Protein AF-A0A2M6WL97-F1 (afdb_monomer)

Structure (mmCIF, N/CA/C/O backbone):
data_AF-A0A2M6WL97-F1
#
_entry.id   AF-A0A2M6WL97-F1
#
loop_
_atom_site.group_PDB
_atom_site.id
_atom_site.type_symbol
_atom_site.label_atom_id
_atom_site.label_alt_id
_atom_site.label_comp_id
_atom_site.label_asym_id
_atom_site.label_entity_id
_atom_site.label_seq_id
_atom_site.pdbx_PDB_ins_code
_atom_site.Cartn_x
_atom_site.Cartn_y
_atom_site.Cartn_z
_atom_site.occupancy
_atom_site.B_iso_or_equiv
_atom_site.auth_seq_id
_atom_site.auth_comp_id
_atom_site.auth_asym_id
_atom_site.auth_atom_id
_atom_site.pdbx_PDB_model_num
ATOM 1 N N . MET A 1 1 ? 22.464 -5.088 -47.517 1.00 58.62 1 MET A N 1
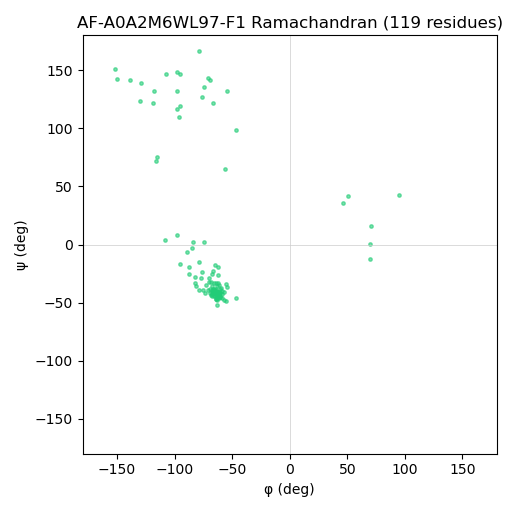ATOM 2 C CA . MET A 1 1 ? 21.036 -4.696 -47.393 1.00 58.62 1 MET A CA 1
ATOM 3 C C . MET A 1 1 ? 20.264 -5.390 -46.256 1.00 58.62 1 MET A C 1
ATOM 5 O O . MET A 1 1 ? 19.192 -4.912 -45.922 1.00 58.62 1 MET A O 1
ATOM 9 N N . ILE A 1 2 ? 20.787 -6.437 -45.599 1.00 55.34 2 ILE A N 1
ATOM 10 C CA . ILE A 1 2 ? 20.042 -7.225 -44.587 1.00 55.34 2 ILE A CA 1
ATOM 11 C C . ILE A 1 2 ? 20.043 -6.588 -43.175 1.00 55.34 2 ILE A C 1
ATOM 13 O O . ILE A 1 2 ? 19.069 -6.706 -42.437 1.00 55.34 2 ILE A O 1
ATOM 17 N N . ILE A 1 3 ? 21.076 -5.814 -42.817 1.00 57.97 3 ILE A N 1
ATOM 18 C CA . ILE A 1 3 ? 21.236 -5.237 -41.463 1.00 57.97 3 ILE A CA 1
ATOM 19 C C . ILE A 1 3 ? 20.168 -4.164 -41.135 1.00 57.97 3 ILE A C 1
ATOM 21 O O . ILE A 1 3 ? 19.801 -3.997 -39.973 1.00 57.97 3 ILE A O 1
ATOM 25 N N . LYS A 1 4 ? 19.582 -3.491 -42.141 1.00 58.50 4 LYS A N 1
ATOM 26 C CA . LYS A 1 4 ? 18.548 -2.450 -41.933 1.00 58.50 4 LYS A CA 1
ATOM 27 C C . LYS A 1 4 ? 17.223 -2.987 -41.365 1.00 58.50 4 LYS A C 1
ATOM 29 O O . LYS A 1 4 ? 16.490 -2.217 -40.755 1.00 58.50 4 LYS A O 1
ATOM 34 N N . TYR A 1 5 ? 16.926 -4.278 -41.534 1.00 62.16 5 TYR A N 1
ATOM 35 C CA . TYR A 1 5 ? 15.639 -4.873 -41.141 1.00 62.16 5 TYR A CA 1
ATOM 36 C C . TYR A 1 5 ? 15.646 -5.532 -39.753 1.00 62.16 5 TYR A C 1
ATOM 38 O O . TYR A 1 5 ? 14.586 -5.736 -39.171 1.00 62.16 5 TYR A O 1
ATOM 46 N N . ILE A 1 6 ? 16.820 -5.816 -39.179 1.00 61.25 6 ILE A N 1
ATOM 47 C CA . ILE A 1 6 ? 16.948 -6.482 -37.867 1.00 61.25 6 ILE A CA 1
ATOM 48 C C . ILE A 1 6 ? 16.784 -5.482 -36.706 1.00 61.25 6 ILE A C 1
ATOM 50 O O . ILE A 1 6 ? 16.172 -5.790 -35.684 1.00 61.25 6 ILE A O 1
ATOM 54 N N . ILE A 1 7 ? 17.271 -4.252 -36.889 1.00 60.75 7 ILE A N 1
ATOM 55 C CA . ILE A 1 7 ? 17.196 -3.157 -35.909 1.00 60.75 7 ILE A CA 1
ATOM 56 C C . ILE A 1 7 ? 15.745 -2.802 -35.508 1.00 60.75 7 ILE A C 1
ATOM 58 O O . ILE A 1 7 ? 15.487 -2.701 -34.304 1.00 60.75 7 ILE A O 1
ATOM 62 N N . PRO A 1 8 ? 14.767 -2.658 -36.434 1.00 63.06 8 PRO A N 1
ATOM 63 C CA . PRO A 1 8 ? 13.390 -2.363 -36.034 1.00 63.06 8 PRO A CA 1
ATOM 64 C C . PRO A 1 8 ? 12.743 -3.507 -35.239 1.00 63.06 8 PRO A C 1
ATOM 66 O O . PRO A 1 8 ? 11.986 -3.240 -34.309 1.00 63.06 8 PRO A O 1
ATOM 69 N N . ILE A 1 9 ? 13.083 -4.770 -35.521 1.00 63.25 9 ILE A N 1
ATOM 70 C CA . ILE A 1 9 ? 12.515 -5.936 -34.821 1.00 63.25 9 ILE A CA 1
ATOM 71 C C . ILE A 1 9 ? 12.994 -5.988 -33.361 1.00 63.25 9 ILE A C 1
ATOM 73 O O . ILE A 1 9 ? 12.187 -6.185 -32.450 1.00 63.25 9 ILE A O 1
ATOM 77 N N . ILE A 1 10 ? 14.285 -5.735 -33.117 1.00 64.56 10 ILE A N 1
ATOM 78 C CA . ILE A 1 10 ? 14.854 -5.660 -31.759 1.00 64.56 10 ILE A CA 1
ATOM 79 C C . ILE A 1 10 ? 14.239 -4.490 -30.976 1.00 64.56 10 ILE A C 1
ATOM 81 O O . ILE A 1 10 ? 13.923 -4.631 -29.793 1.00 64.56 10 ILE A O 1
ATOM 85 N N . SER A 1 11 ? 14.003 -3.356 -31.640 1.00 69.25 11 SER A N 1
ATOM 86 C CA . SER A 1 11 ? 13.372 -2.185 -31.022 1.00 69.25 11 SER A CA 1
ATOM 87 C C . SER A 1 11 ? 11.921 -2.462 -30.592 1.00 69.25 11 SER A C 1
ATOM 89 O O . SER A 1 11 ? 11.524 -2.102 -29.483 1.00 69.25 11 SER A O 1
ATOM 91 N N . ILE A 1 12 ? 11.145 -3.190 -31.406 1.00 76.25 12 ILE A N 1
ATOM 92 C CA . ILE A 1 12 ? 9.756 -3.571 -31.090 1.00 76.25 12 ILE A CA 1
ATOM 93 C C . ILE A 1 12 ? 9.700 -4.589 -29.940 1.00 76.25 12 ILE A C 1
ATOM 95 O O . ILE A 1 12 ? 8.871 -4.451 -29.036 1.00 76.25 12 ILE A O 1
ATOM 99 N N . ALA A 1 13 ? 10.595 -5.582 -29.926 1.00 79.44 13 ALA A N 1
ATOM 100 C CA . ALA A 1 13 ? 10.675 -6.557 -28.838 1.00 79.44 13 ALA A CA 1
ATOM 101 C C . ALA A 1 13 ? 11.068 -5.894 -27.503 1.00 79.44 13 ALA A C 1
ATOM 103 O O . ALA A 1 13 ? 10.441 -6.149 -26.471 1.00 79.44 13 ALA A O 1
ATOM 104 N N . GLY A 1 14 ? 12.044 -4.979 -27.528 1.00 81.69 14 GLY A N 1
ATOM 105 C CA . GLY A 1 14 ? 12.429 -4.174 -26.366 1.00 81.69 14 GLY A CA 1
ATOM 106 C C . GLY A 1 14 ? 11.288 -3.290 -25.856 1.00 81.69 14 GLY A C 1
ATOM 107 O O . GLY A 1 14 ? 11.033 -3.241 -24.650 1.00 81.69 14 GLY A O 1
ATOM 108 N N . LEU A 1 15 ? 10.533 -2.665 -26.766 1.00 84.62 15 LEU A N 1
ATOM 109 C CA . LEU A 1 15 ? 9.353 -1.867 -26.430 1.00 84.62 15 LEU A CA 1
ATOM 110 C C . LEU A 1 15 ? 8.261 -2.720 -25.762 1.00 84.62 15 LEU A C 1
ATOM 112 O O . LEU A 1 15 ? 7.672 -2.299 -24.765 1.00 84.62 15 LEU A O 1
ATOM 116 N N . PHE A 1 16 ? 8.027 -3.943 -26.243 1.00 82.94 16 PHE A N 1
ATOM 117 C CA . PHE A 1 16 ? 7.065 -4.874 -25.643 1.00 82.94 16 PHE A CA 1
ATOM 118 C C . PHE A 1 16 ? 7.449 -5.282 -24.216 1.00 82.94 16 PHE A C 1
ATOM 120 O O . PHE A 1 16 ? 6.601 -5.269 -23.318 1.00 82.94 16 PHE A O 1
ATOM 127 N N . ILE A 1 17 ? 8.726 -5.604 -23.985 1.00 82.69 17 ILE A N 1
ATOM 128 C CA . ILE A 1 17 ? 9.244 -5.940 -22.651 1.00 82.69 17 ILE A CA 1
ATOM 129 C C . ILE A 1 17 ? 9.107 -4.734 -21.716 1.00 82.69 17 ILE A C 1
ATOM 131 O O . ILE A 1 17 ? 8.602 -4.872 -20.597 1.00 82.69 17 ILE A O 1
ATOM 135 N N . PHE A 1 18 ? 9.476 -3.542 -22.190 1.00 81.88 18 PHE A N 1
ATOM 136 C CA . PHE A 1 18 ? 9.366 -2.304 -21.426 1.00 81.88 18 PHE A CA 1
ATOM 137 C C . PHE A 1 18 ? 7.913 -1.997 -21.031 1.00 81.88 18 PHE A C 1
ATOM 139 O O . PHE A 1 18 ? 7.635 -1.719 -19.862 1.00 81.88 18 PHE A O 1
ATOM 146 N N . ILE A 1 19 ? 6.957 -2.137 -21.957 1.00 82.88 19 ILE A N 1
ATOM 147 C CA . ILE A 1 19 ? 5.523 -1.949 -21.681 1.00 82.88 19 ILE A CA 1
ATOM 148 C C . ILE A 1 19 ? 5.013 -2.979 -20.662 1.00 82.88 19 ILE A C 1
ATOM 150 O O . ILE A 1 19 ? 4.270 -2.619 -19.741 1.00 82.88 19 ILE A O 1
ATOM 154 N N . ASN A 1 20 ? 5.417 -4.249 -20.774 1.00 80.62 20 ASN A N 1
ATOM 155 C CA . ASN A 1 20 ? 5.014 -5.293 -19.826 1.00 80.62 20 ASN A CA 1
ATOM 156 C C . ASN A 1 20 ? 5.569 -5.041 -18.416 1.00 80.62 20 ASN A C 1
ATOM 158 O O . ASN A 1 20 ? 4.849 -5.206 -17.424 1.00 80.62 20 ASN A O 1
ATOM 162 N N . TRP A 1 21 ? 6.812 -4.569 -18.318 1.00 81.94 21 TRP A N 1
ATOM 163 C CA . TRP A 1 21 ? 7.412 -4.147 -17.055 1.00 81.94 21 TRP A CA 1
ATOM 164 C C . TRP A 1 21 ? 6.667 -2.949 -16.446 1.00 81.94 21 TRP A C 1
ATOM 166 O O . TRP A 1 21 ? 6.262 -2.992 -15.277 1.00 81.94 21 TRP A O 1
ATOM 176 N N . LEU A 1 22 ? 6.358 -1.932 -17.260 1.00 80.62 22 LEU A N 1
ATOM 177 C CA . LEU A 1 22 ? 5.587 -0.760 -16.840 1.00 80.62 22 LEU A CA 1
ATOM 178 C C . LEU A 1 22 ? 4.197 -1.157 -16.311 1.00 80.62 22 LEU A C 1
ATOM 180 O O . LEU A 1 22 ? 3.735 -0.661 -15.279 1.00 80.62 22 LEU A O 1
ATOM 184 N N . ARG A 1 23 ? 3.525 -2.096 -16.990 1.00 76.81 23 ARG A N 1
ATOM 185 C CA . ARG A 1 23 ? 2.194 -2.598 -16.617 1.00 76.81 23 ARG A CA 1
ATOM 186 C C . ARG A 1 23 ? 2.230 -3.376 -15.296 1.00 76.81 23 ARG A C 1
ATOM 188 O O . ARG A 1 23 ? 1.332 -3.194 -14.467 1.00 76.81 23 ARG A O 1
ATOM 195 N N . LYS A 1 24 ? 3.268 -4.189 -15.060 1.00 73.00 24 LYS A N 1
ATOM 196 C CA . LYS A 1 24 ? 3.473 -4.921 -13.794 1.00 73.00 24 LYS A CA 1
ATOM 197 C C . LYS A 1 24 ? 3.741 -3.960 -12.628 1.00 73.00 24 LYS A C 1
ATOM 199 O O . LYS A 1 24 ? 3.125 -4.105 -11.571 1.00 73.00 24 LYS A O 1
ATOM 204 N N . SER A 1 25 ? 4.556 -2.926 -12.846 1.00 72.81 25 SER A N 1
ATOM 205 C CA . SER A 1 25 ? 4.863 -1.895 -11.843 1.00 72.81 25 SER A CA 1
ATOM 206 C C . SER A 1 25 ? 3.616 -1.102 -11.412 1.00 72.81 25 SER A C 1
ATOM 208 O O . SER A 1 25 ? 3.326 -0.957 -10.219 1.00 72.81 25 SER A O 1
ATOM 210 N N . ARG A 1 26 ? 2.771 -0.693 -12.372 1.00 72.25 26 ARG A N 1
ATOM 211 C CA . ARG A 1 26 ? 1.530 0.053 -12.081 1.00 72.25 26 ARG A CA 1
ATOM 212 C C . ARG A 1 26 ? 0.518 -0.733 -11.235 1.00 72.25 26 ARG A C 1
ATOM 214 O O . ARG A 1 26 ? -0.186 -0.124 -10.427 1.00 72.25 26 ARG A O 1
ATOM 221 N N . LYS A 1 27 ? 0.432 -2.065 -11.377 1.00 71.56 27 LYS A N 1
ATOM 222 C CA . LYS A 1 27 ? -0.471 -2.905 -10.557 1.00 71.56 27 LYS A CA 1
ATOM 223 C C . LYS A 1 27 ? -0.100 -2.852 -9.069 1.00 71.56 27 LYS A C 1
ATOM 225 O O . LYS A 1 27 ? -0.987 -2.680 -8.233 1.00 71.56 27 LYS A O 1
ATOM 230 N N . LYS A 1 28 ? 1.197 -2.908 -8.747 1.00 70.25 28 LYS A N 1
ATOM 231 C CA . LYS A 1 28 ? 1.707 -2.819 -7.366 1.00 70.25 28 LYS A CA 1
ATOM 232 C C . LYS A 1 28 ? 1.402 -1.451 -6.743 1.00 70.25 28 LYS A C 1
ATOM 234 O O . LYS A 1 28 ? 0.971 -1.378 -5.594 1.00 70.25 28 LYS A O 1
ATOM 239 N N . LEU A 1 29 ? 1.530 -0.377 -7.527 1.00 77.12 29 LEU A N 1
ATOM 240 C CA . LEU A 1 29 ? 1.221 0.985 -7.082 1.00 77.12 29 LEU A CA 1
ATOM 241 C C . LEU A 1 29 ? -0.275 1.194 -6.780 1.00 77.12 29 LEU A C 1
ATOM 243 O O . LEU A 1 29 ? -0.621 1.823 -5.779 1.00 77.12 29 LEU A O 1
ATOM 247 N N . ARG A 1 30 ? -1.177 0.641 -7.606 1.00 80.19 30 ARG A N 1
ATOM 248 C CA . ARG A 1 30 ? -2.633 0.721 -7.367 1.00 80.19 30 ARG A CA 1
ATOM 249 C C . ARG A 1 30 ? -3.037 0.051 -6.057 1.00 80.19 30 ARG A C 1
ATOM 251 O O . ARG A 1 30 ? -3.852 0.602 -5.323 1.00 80.19 30 ARG A O 1
ATOM 258 N N . LEU A 1 31 ? -2.465 -1.117 -5.774 1.00 79.62 31 LEU A N 1
ATOM 259 C CA . LEU A 1 31 ? -2.741 -1.871 -4.555 1.00 79.62 31 LEU A CA 1
ATOM 260 C C . LEU A 1 31 ? -2.297 -1.099 -3.305 1.00 79.62 31 LEU A C 1
ATOM 262 O O . LEU A 1 31 ? -3.097 -0.920 -2.390 1.00 79.62 31 LEU A O 1
ATOM 266 N N . ARG A 1 32 ? -1.079 -0.537 -3.319 1.00 79.94 32 ARG A N 1
ATOM 267 C CA . ARG A 1 32 ? -0.574 0.325 -2.236 1.00 79.94 32 ARG A CA 1
ATOM 268 C C . ARG A 1 32 ? -1.507 1.502 -1.961 1.00 79.94 32 ARG A C 1
ATOM 270 O O . ARG A 1 32 ? -1.909 1.705 -0.823 1.00 79.94 32 ARG A O 1
ATOM 277 N N . ARG A 1 33 ? -1.932 2.229 -3.001 1.00 82.25 33 ARG A N 1
ATOM 278 C CA . ARG A 1 33 ? -2.872 3.357 -2.851 1.00 82.25 33 ARG A CA 1
ATOM 279 C C . ARG A 1 33 ? -4.222 2.943 -2.268 1.00 82.25 33 ARG A C 1
ATOM 281 O O . ARG A 1 33 ? -4.780 3.692 -1.475 1.00 82.25 33 ARG A O 1
ATOM 288 N N . LYS A 1 34 ? -4.754 1.775 -2.644 1.00 82.19 34 LYS A N 1
ATOM 289 C CA . LYS A 1 34 ? -6.013 1.267 -2.076 1.00 82.19 34 LYS A CA 1
ATOM 290 C C . LYS A 1 34 ? -5.882 0.968 -0.582 1.00 82.19 34 LYS A C 1
ATOM 292 O O . LYS A 1 34 ? -6.753 1.376 0.176 1.00 82.19 34 LYS A O 1
ATOM 297 N N . ILE A 1 35 ? -4.792 0.318 -0.169 1.00 81.12 35 ILE A N 1
ATOM 298 C CA . ILE A 1 35 ? -4.524 0.015 1.246 1.00 81.12 35 ILE A CA 1
ATOM 299 C C . ILE A 1 35 ? -4.372 1.312 2.049 1.00 81.12 35 ILE A C 1
ATOM 301 O O . ILE A 1 35 ? -5.049 1.478 3.059 1.00 81.12 35 ILE A O 1
ATOM 305 N N . LEU A 1 36 ? -3.570 2.268 1.559 1.00 83.75 36 LEU A N 1
ATOM 306 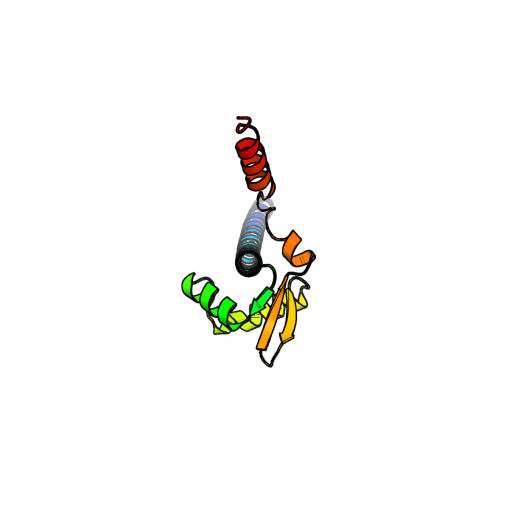C CA . LEU A 1 36 ? -3.429 3.584 2.196 1.00 83.75 36 LEU A CA 1
ATOM 307 C C . LEU A 1 36 ? -4.786 4.290 2.331 1.00 83.75 36 LEU A C 1
ATOM 309 O O . LEU A 1 36 ? -5.065 4.888 3.363 1.00 83.75 36 LEU A O 1
ATOM 313 N N . LYS A 1 37 ? -5.648 4.205 1.304 1.00 83.81 37 LYS A N 1
ATOM 314 C CA . LYS A 1 37 ? -6.964 4.861 1.308 1.00 83.81 37 LYS A CA 1
ATOM 315 C C . LYS A 1 37 ? -7.891 4.256 2.358 1.00 83.81 37 LYS A C 1
ATOM 317 O O . LYS A 1 37 ? -8.642 4.990 2.986 1.00 83.81 37 LYS A O 1
ATOM 322 N N . ILE A 1 38 ? -7.838 2.938 2.543 1.00 82.50 38 ILE A N 1
ATOM 323 C CA . ILE A 1 38 ? -8.617 2.258 3.580 1.00 82.50 38 ILE A CA 1
ATOM 324 C C . ILE A 1 38 ? -8.175 2.752 4.953 1.00 82.50 38 ILE A C 1
ATOM 326 O O . ILE A 1 38 ? -9.017 3.239 5.691 1.00 82.50 38 ILE A O 1
ATOM 330 N N . ILE A 1 39 ? -6.875 2.731 5.258 1.00 82.56 39 ILE A N 1
ATOM 331 C CA . ILE A 1 39 ? -6.367 3.185 6.564 1.00 82.56 39 ILE A CA 1
ATOM 332 C C . ILE A 1 39 ? -6.712 4.667 6.804 1.00 82.56 39 ILE A C 1
ATOM 334 O O . ILE A 1 39 ? -7.161 5.030 7.887 1.00 82.56 39 ILE A O 1
ATOM 338 N N . PHE A 1 40 ? -6.600 5.513 5.774 1.00 82.88 40 PHE A N 1
ATOM 339 C CA . PHE A 1 40 ? -6.945 6.937 5.855 1.00 82.88 40 PHE A CA 1
ATOM 340 C C . PHE A 1 40 ? -8.420 7.178 6.192 1.00 82.88 40 PHE A C 1
ATOM 342 O O . PHE A 1 40 ? -8.734 8.027 7.023 1.00 82.88 40 PHE A O 1
ATOM 349 N N . ASN A 1 41 ? -9.332 6.412 5.586 1.00 78.25 41 ASN A N 1
ATOM 350 C CA . ASN A 1 41 ? -10.770 6.545 5.827 1.00 7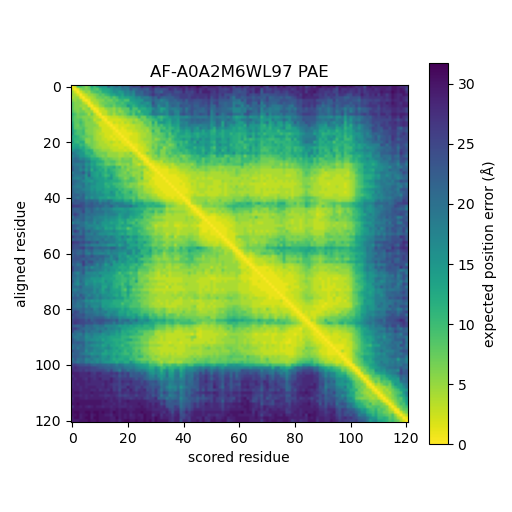8.25 41 ASN A CA 1
ATOM 351 C C . ASN A 1 41 ? -11.173 6.254 7.288 1.00 78.25 41 ASN A C 1
ATOM 353 O O . ASN A 1 41 ? -12.247 6.679 7.699 1.00 78.25 41 ASN A O 1
ATOM 357 N N . PHE A 1 42 ? -10.335 5.557 8.063 1.00 74.88 42 PHE A N 1
ATOM 358 C CA . PHE A 1 42 ? -10.586 5.218 9.469 1.00 74.88 42 PHE A CA 1
ATOM 359 C C . PHE A 1 42 ? -9.901 6.160 10.479 1.00 74.88 42 PHE A C 1
ATOM 361 O O . PHE A 1 42 ? -9.957 5.898 11.677 1.00 74.88 42 PHE A O 1
ATOM 368 N N . GLY A 1 43 ? -9.302 7.271 10.032 1.00 69.44 43 GLY A N 1
ATOM 369 C CA . GLY A 1 43 ? -8.706 8.272 10.930 1.00 69.44 43 GLY A CA 1
ATOM 370 C C . GLY A 1 43 ? -7.208 8.084 11.164 1.00 69.44 43 GLY A C 1
ATOM 371 O O . GLY A 1 43 ? -6.732 8.209 12.287 1.00 69.44 43 GLY A O 1
ATOM 372 N N . ASP A 1 44 ? -6.469 7.780 10.097 1.00 74.25 44 ASP A N 1
ATOM 373 C CA . ASP A 1 44 ? -5.003 7.665 10.040 1.00 74.25 44 ASP A CA 1
ATOM 374 C C . ASP A 1 44 ? -4.360 6.481 10.772 1.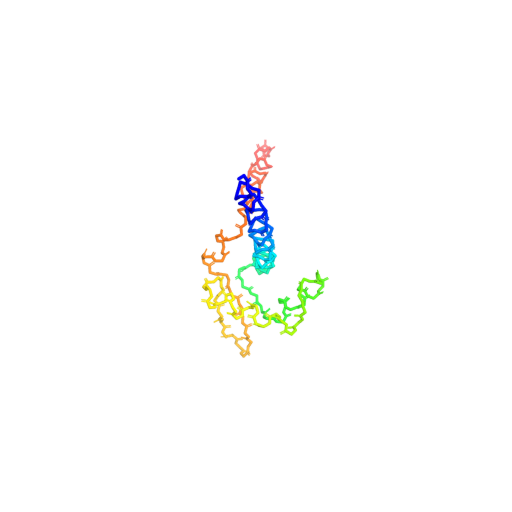00 74.25 44 ASP A C 1
ATOM 376 O O . ASP A 1 44 ? -3.201 6.188 10.492 1.00 74.25 44 ASP A O 1
ATOM 380 N N . SER A 1 45 ? -5.079 5.744 11.620 1.00 78.75 45 SER A N 1
ATOM 381 C CA . SER A 1 45 ? -4.572 4.516 12.243 1.00 78.75 45 SER A CA 1
ATOM 382 C C . SER A 1 45 ? -5.625 3.418 12.275 1.00 78.75 45 SER A C 1
ATOM 384 O O . SER A 1 45 ? -6.811 3.674 12.476 1.00 78.75 45 SER A O 1
ATOM 386 N N . MET A 1 46 ? -5.203 2.176 12.048 1.00 82.81 46 MET A N 1
ATOM 387 C CA . MET A 1 46 ? -6.124 1.048 11.968 1.00 82.81 46 MET A CA 1
ATOM 388 C C . MET A 1 46 ? -5.455 -0.242 12.442 1.00 82.81 46 MET A C 1
ATOM 390 O O . MET A 1 46 ? -4.272 -0.479 12.195 1.00 82.81 46 MET A O 1
ATOM 394 N N . ASP A 1 47 ? -6.222 -1.078 13.132 1.00 85.69 47 ASP A N 1
ATOM 395 C CA . ASP A 1 47 ? -5.779 -2.406 13.547 1.00 85.69 47 ASP A CA 1
ATOM 396 C C . ASP A 1 47 ? -5.674 -3.352 12.340 1.00 85.69 47 ASP A C 1
ATOM 398 O O . ASP A 1 47 ? -6.486 -3.306 11.408 1.00 85.69 47 ASP A O 1
ATOM 402 N N . LYS A 1 48 ? -4.665 -4.224 12.371 1.00 82.56 48 LYS A N 1
ATOM 403 C CA . LYS A 1 48 ? -4.401 -5.267 11.383 1.00 82.56 48 LYS A CA 1
ATOM 404 C C . LYS A 1 48 ? -5.655 -6.063 11.028 1.00 82.56 48 LYS A C 1
ATOM 406 O O . LYS A 1 48 ? -5.884 -6.313 9.844 1.00 82.56 48 LYS A O 1
ATOM 411 N N . GLU A 1 49 ? -6.437 -6.491 12.016 1.00 82.44 49 GLU A N 1
ATOM 412 C CA . GLU A 1 49 ? -7.602 -7.352 11.777 1.00 82.44 49 GLU A CA 1
ATOM 413 C C . GLU A 1 49 ? -8.692 -6.609 11.008 1.00 82.44 49 GLU A C 1
ATOM 415 O O . GLU A 1 49 ? -9.218 -7.109 10.011 1.00 82.44 49 GLU A O 1
ATOM 420 N N . LYS A 1 50 ? -8.942 -5.352 11.379 1.00 82.25 50 LYS A N 1
ATOM 421 C CA . LYS A 1 50 ? -9.892 -4.488 10.673 1.00 82.25 50 LYS A CA 1
ATOM 422 C C . LYS A 1 50 ? -9.419 -4.161 9.255 1.00 82.25 50 LYS A C 1
ATOM 424 O O . LYS A 1 50 ? -10.236 -4.132 8.328 1.00 82.25 50 LYS A O 1
ATOM 429 N N . ILE A 1 51 ? -8.114 -3.937 9.059 1.00 81.94 51 ILE A N 1
ATOM 430 C CA . ILE A 1 51 ? -7.521 -3.768 7.721 1.00 81.94 51 ILE A CA 1
ATOM 431 C C . ILE A 1 51 ? -7.760 -5.036 6.892 1.00 81.94 51 ILE A C 1
ATOM 433 O O . ILE A 1 51 ? -8.190 -4.949 5.739 1.00 81.94 51 ILE A O 1
ATOM 437 N N . ALA A 1 52 ? -7.530 -6.213 7.479 1.00 80.81 52 ALA A N 1
ATOM 438 C CA . ALA A 1 52 ? -7.736 -7.494 6.816 1.00 80.81 52 ALA A CA 1
ATOM 439 C C . ALA A 1 52 ? -9.188 -7.709 6.403 1.00 80.81 52 ALA A C 1
ATOM 441 O O . ALA A 1 52 ? -9.450 -8.053 5.250 1.00 80.81 52 ALA A O 1
ATOM 442 N N . GLN A 1 53 ? -10.130 -7.423 7.297 1.00 81.31 53 GLN A N 1
ATOM 443 C CA . GLN A 1 53 ? -11.557 -7.538 7.027 1.00 81.31 53 GLN A CA 1
ATOM 444 C C . GLN A 1 53 ? -12.005 -6.562 5.925 1.00 81.31 53 GLN A C 1
ATOM 446 O O . GLN A 1 53 ? -12.728 -6.941 5.000 1.00 81.31 53 GLN A O 1
ATOM 451 N N . SER A 1 54 ? -11.511 -5.321 5.952 1.00 80.25 54 SER A N 1
ATOM 452 C CA . SER A 1 54 ? -11.840 -4.299 4.945 1.00 80.25 54 SER A CA 1
ATOM 453 C C . SER A 1 54 ? -11.271 -4.613 3.558 1.00 80.25 54 SER A C 1
ATOM 455 O O . SER A 1 54 ? -11.861 -4.269 2.536 1.00 80.25 54 SER A O 1
ATOM 457 N N . LEU A 1 55 ? -10.116 -5.274 3.495 1.00 78.69 55 LEU A N 1
ATOM 458 C CA . LEU A 1 55 ? -9.496 -5.685 2.236 1.00 78.69 55 LEU A CA 1
ATOM 459 C C . LEU A 1 55 ? -10.074 -6.989 1.683 1.00 78.69 55 LEU A C 1
ATOM 461 O O . LEU A 1 55 ? -10.173 -7.134 0.460 1.00 78.69 55 LEU A O 1
ATOM 465 N N . ALA A 1 56 ? -10.475 -7.907 2.565 1.00 72.88 56 ALA A N 1
ATOM 466 C CA . ALA A 1 56 ? -11.148 -9.149 2.206 1.00 72.88 56 ALA A CA 1
ATOM 467 C C . ALA A 1 56 ? -12.532 -8.879 1.601 1.00 72.88 56 ALA A C 1
ATOM 469 O O . ALA A 1 56 ? 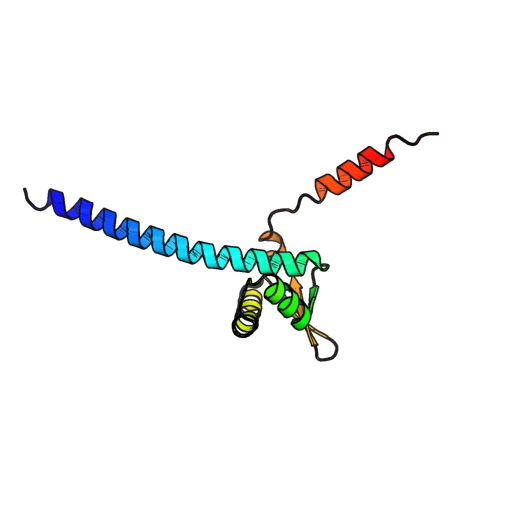-12.849 -9.421 0.543 1.00 72.88 56 ALA A O 1
ATOM 470 N N . THR A 1 57 ? -13.317 -7.975 2.201 1.00 74.19 57 THR A N 1
ATOM 471 C CA . THR A 1 57 ? -14.634 -7.568 1.669 1.00 74.19 57 THR A CA 1
ATOM 472 C C . THR A 1 57 ? -14.530 -6.964 0.270 1.00 74.19 57 THR A C 1
ATOM 474 O O . THR A 1 57 ? -15.351 -7.248 -0.597 1.00 74.19 57 THR A O 1
ATOM 477 N N . GLN A 1 58 ? -13.469 -6.202 0.001 1.00 74.81 58 GLN A N 1
ATOM 478 C CA . GLN A 1 58 ? -13.229 -5.602 -1.313 1.00 74.81 58 GLN A CA 1
ATOM 479 C C . GLN A 1 58 ? -12.526 -6.548 -2.307 1.00 74.81 58 GLN A C 1
ATOM 481 O O . GLN A 1 58 ? -12.215 -6.124 -3.424 1.00 74.81 58 GLN A O 1
ATOM 486 N N . LYS A 1 59 ? -12.241 -7.807 -1.920 1.00 73.81 59 LYS A N 1
ATOM 487 C CA . LYS A 1 59 ? -11.462 -8.797 -2.695 1.00 73.81 59 LYS A CA 1
ATOM 488 C C . LYS A 1 59 ? -10.165 -8.205 -3.274 1.00 73.81 59 LYS A C 1
ATOM 490 O O . LYS A 1 59 ? -9.765 -8.515 -4.395 1.00 73.81 59 LYS A O 1
ATOM 495 N N . ILE A 1 60 ? -9.521 -7.303 -2.525 1.00 71.31 60 ILE A N 1
ATOM 496 C CA . ILE A 1 60 ? -8.346 -6.554 -2.997 1.00 71.31 60 ILE A CA 1
ATOM 497 C C . ILE A 1 60 ? -7.079 -7.404 -2.920 1.00 71.31 60 ILE A C 1
ATOM 499 O O . ILE A 1 60 ? -6.220 -7.304 -3.798 1.00 71.31 60 ILE A O 1
ATOM 503 N N . ILE A 1 61 ? -6.947 -8.203 -1.862 1.00 74.69 61 ILE A N 1
ATOM 504 C CA . ILE A 1 61 ? -5.772 -9.031 -1.605 1.00 74.69 61 ILE A CA 1
ATOM 505 C C . ILE A 1 61 ? -6.166 -10.271 -0.802 1.00 74.69 61 ILE A C 1
ATOM 507 O O . ILE A 1 61 ? -7.117 -10.228 -0.021 1.00 74.69 61 ILE A O 1
ATOM 511 N N . ALA A 1 62 ? -5.437 -11.372 -0.980 1.00 74.44 62 ALA A N 1
ATOM 512 C CA . ALA A 1 62 ? -5.602 -12.536 -0.124 1.00 74.44 62 ALA A CA 1
ATOM 513 C C . ALA A 1 62 ? -5.077 -12.226 1.296 1.00 74.44 62 ALA A C 1
ATOM 515 O O . ALA A 1 62 ? -4.022 -11.596 1.425 1.00 74.44 62 ALA A O 1
ATOM 516 N N . PRO A 1 63 ? -5.741 -12.702 2.367 1.00 71.19 63 PRO A N 1
ATOM 517 C CA . PRO A 1 63 ? -5.317 -12.441 3.748 1.00 71.19 63 PRO A CA 1
ATOM 518 C C . PRO A 1 63 ? -3.866 -12.851 4.039 1.00 71.19 63 PRO A C 1
ATOM 520 O O . PRO A 1 63 ? -3.166 -12.169 4.784 1.00 71.19 63 PRO A O 1
ATOM 523 N N . LYS A 1 64 ? -3.389 -13.926 3.396 1.00 77.19 64 LYS A N 1
ATOM 524 C CA . LYS A 1 64 ? -2.004 -14.411 3.507 1.00 77.19 64 LYS A CA 1
ATOM 525 C C . LYS A 1 64 ? -0.962 -13.409 2.992 1.00 77.19 64 LYS A C 1
ATOM 527 O O . LYS A 1 64 ? 0.105 -13.279 3.579 1.00 77.19 64 LYS A O 1
ATOM 532 N N . ASP A 1 65 ? -1.294 -12.664 1.939 1.00 80.62 65 ASP A N 1
ATOM 533 C CA . ASP A 1 65 ? -0.377 -11.712 1.305 1.00 80.62 65 ASP A CA 1
ATOM 534 C C . ASP A 1 65 ? -0.450 -10.337 1.984 1.00 80.62 65 ASP A C 1
ATOM 536 O O . ASP A 1 65 ? 0.475 -9.532 1.885 1.00 80.62 65 ASP A O 1
ATOM 540 N N . LEU A 1 66 ? -1.528 -10.062 2.726 1.00 81.12 66 LEU A N 1
ATOM 541 C CA . LEU A 1 66 ? -1.739 -8.789 3.406 1.00 81.12 66 LEU A CA 1
ATOM 542 C C . LEU A 1 66 ? -0.613 -8.435 4.372 1.00 81.12 66 LEU A C 1
ATOM 544 O O . LEU A 1 66 ? -0.121 -7.309 4.352 1.00 81.12 66 LEU A O 1
ATOM 548 N N . MET A 1 67 ? -0.206 -9.385 5.214 1.00 80.94 67 MET A N 1
ATOM 549 C CA . MET A 1 67 ? 0.844 -9.141 6.203 1.00 80.94 67 MET A CA 1
ATOM 550 C C . MET A 1 67 ? 2.159 -8.744 5.545 1.00 80.94 67 MET A C 1
ATOM 552 O O . MET A 1 67 ? 2.802 -7.792 5.986 1.00 80.94 67 MET A O 1
ATOM 556 N N . LEU A 1 68 ? 2.518 -9.422 4.453 1.00 84.75 68 LEU A N 1
ATOM 557 C CA . LEU A 1 68 ? 3.705 -9.094 3.675 1.00 84.75 68 LEU A CA 1
ATOM 558 C C . LEU A 1 68 ? 3.596 -7.683 3.079 1.00 84.75 68 LEU A C 1
ATOM 560 O O . LEU A 1 68 ? 4.561 -6.922 3.115 1.00 84.75 68 LEU A O 1
ATOM 564 N N . PHE A 1 69 ? 2.419 -7.301 2.578 1.00 84.25 69 PHE A N 1
ATOM 565 C CA . PHE A 1 69 ? 2.187 -5.966 2.025 1.00 84.25 69 PHE A CA 1
ATOM 566 C C . PHE A 1 69 ? 2.241 -4.857 3.077 1.00 84.25 69 PHE A C 1
ATOM 568 O O . PHE A 1 69 ? 2.885 -3.841 2.827 1.00 84.25 69 PHE A O 1
ATOM 575 N N . LEU A 1 70 ? 1.614 -5.046 4.241 1.00 85.44 70 LEU A N 1
ATOM 576 C CA . LEU A 1 70 ? 1.666 -4.081 5.344 1.00 85.44 70 LEU A CA 1
ATOM 577 C C . LEU A 1 70 ? 3.090 -3.919 5.867 1.00 85.44 70 LEU A C 1
ATOM 579 O O . LEU A 1 70 ? 3.535 -2.795 6.088 1.00 85.44 70 LEU A O 1
ATOM 583 N N . TRP A 1 71 ? 3.831 -5.022 5.986 1.00 85.75 71 TRP A N 1
ATOM 584 C CA . TRP A 1 71 ? 5.233 -4.967 6.376 1.00 85.75 71 TRP A CA 1
ATOM 585 C C . TRP A 1 71 ? 6.076 -4.233 5.332 1.00 85.75 71 TRP A C 1
ATOM 587 O O . TRP A 1 71 ? 6.784 -3.299 5.687 1.00 85.75 71 TRP A O 1
ATOM 597 N N . THR A 1 72 ? 5.913 -4.554 4.045 1.00 87.50 72 THR A N 1
ATOM 598 C CA . THR A 1 72 ? 6.612 -3.852 2.953 1.00 87.50 72 THR A CA 1
ATOM 599 C C . THR A 1 72 ? 6.292 -2.353 2.953 1.00 87.50 72 THR A C 1
ATOM 601 O O . THR A 1 72 ? 7.149 -1.516 2.707 1.00 87.50 72 THR A O 1
ATOM 604 N N . MET A 1 73 ? 5.040 -1.974 3.214 1.00 85.94 73 MET A N 1
ATOM 605 C CA . MET A 1 73 ? 4.653 -0.563 3.284 1.00 85.94 73 MET A CA 1
ATOM 606 C C . MET A 1 73 ? 5.221 0.134 4.520 1.00 85.94 73 MET A C 1
ATOM 608 O O . MET A 1 73 ? 5.476 1.335 4.467 1.00 85.94 73 MET A O 1
ATOM 612 N N . SER A 1 74 ? 5.444 -0.605 5.605 1.00 87.56 74 SER A N 1
ATOM 613 C CA . SER A 1 74 ? 6.110 -0.077 6.788 1.00 87.56 74 SER A CA 1
ATOM 614 C C . SER A 1 74 ? 7.613 0.100 6.574 1.00 87.56 74 SER A C 1
ATOM 616 O O . SER A 1 74 ? 8.143 1.158 6.896 1.00 87.56 74 SER A O 1
ATOM 618 N N . THR A 1 75 ? 8.285 -0.859 5.927 1.00 87.31 75 THR A N 1
ATOM 619 C CA . THR A 1 75 ? 9.702 -0.721 5.541 1.00 87.31 75 THR A CA 1
ATOM 620 C C . THR A 1 75 ? 9.920 0.398 4.528 1.00 87.31 75 THR A C 1
ATOM 622 O O . THR A 1 75 ? 10.932 1.084 4.582 1.00 87.31 75 THR A O 1
ATOM 625 N N . ASP A 1 76 ? 8.950 0.627 3.639 1.00 85.88 76 ASP A N 1
ATOM 626 C CA . ASP A 1 76 ? 8.967 1.742 2.686 1.00 85.88 76 ASP A CA 1
ATOM 627 C C . ASP A 1 76 ? 8.652 3.102 3.351 1.00 85.88 76 ASP A C 1
ATOM 629 O O . ASP A 1 76 ? 8.545 4.117 2.661 1.00 85.88 76 ASP A O 1
ATOM 633 N N . GLY A 1 77 ? 8.443 3.135 4.673 1.00 87.00 77 GLY A N 1
ATOM 634 C CA . GLY A 1 77 ? 8.164 4.351 5.436 1.00 87.00 77 GLY A CA 1
ATOM 635 C C . GLY A 1 77 ? 6.783 4.951 5.181 1.00 87.00 77 GLY A C 1
ATOM 636 O O . GLY A 1 77 ? 6.559 6.111 5.514 1.00 87.00 77 GLY A O 1
ATOM 637 N N . LEU A 1 78 ? 5.851 4.203 4.581 1.00 86.50 78 LEU A N 1
ATOM 638 C CA . LEU A 1 78 ? 4.477 4.652 4.305 1.00 86.50 78 LEU A CA 1
ATOM 639 C C . LEU A 1 78 ? 3.530 4.390 5.476 1.00 86.50 78 LEU A C 1
ATOM 641 O O . LEU A 1 78 ? 2.500 5.056 5.599 1.00 86.50 78 LEU A O 1
ATOM 645 N N . LEU A 1 79 ? 3.864 3.391 6.293 1.00 89.50 79 LEU A N 1
ATOM 646 C CA . LEU A 1 79 ? 3.122 3.011 7.484 1.00 89.50 79 LEU A CA 1
ATOM 647 C C . LEU A 1 79 ? 4.054 2.916 8.688 1.00 89.50 79 LEU A C 1
ATOM 649 O O . LEU A 1 79 ? 5.139 2.345 8.616 1.00 89.50 79 LEU A O 1
ATOM 653 N N . GLU A 1 80 ? 3.588 3.406 9.819 1.00 89.12 80 GLU A N 1
ATOM 654 C CA . GLU A 1 80 ? 4.219 3.195 11.108 1.00 89.12 80 GLU A CA 1
ATOM 655 C C . GLU A 1 80 ? 3.507 2.053 11.831 1.00 89.12 80 GLU A C 1
ATOM 657 O O . GLU A 1 80 ? 2.277 1.996 11.880 1.00 89.12 80 GLU A O 1
ATOM 662 N N . LYS A 1 81 ? 4.283 1.109 12.360 1.00 88.62 81 LYS A N 1
ATOM 663 C CA . LYS A 1 81 ? 3.762 -0.051 13.077 1.00 88.62 81 LYS A CA 1
ATOM 664 C C . LYS A 1 81 ? 3.834 0.229 14.574 1.00 88.62 81 LYS A C 1
ATOM 666 O O . LYS A 1 81 ? 4.922 0.354 15.123 1.00 88.62 81 LYS A O 1
ATOM 671 N N . ILE A 1 82 ? 2.682 0.273 15.232 1.00 86.94 82 ILE A N 1
ATOM 672 C CA . ILE A 1 82 ? 2.560 0.590 16.657 1.00 86.94 82 ILE A CA 1
ATOM 673 C C . ILE A 1 82 ? 1.960 -0.623 17.363 1.00 86.94 82 ILE A C 1
ATOM 675 O O . ILE A 1 82 ? 0.961 -1.175 16.910 1.00 86.94 82 ILE A O 1
ATOM 679 N N . GLN A 1 83 ? 2.551 -1.052 18.476 1.00 86.00 83 GLN A N 1
ATOM 680 C CA . GLN A 1 83 ? 1.961 -2.097 19.308 1.00 86.00 83 GLN A CA 1
ATOM 681 C C . GLN A 1 83 ? 1.165 -1.451 20.443 1.00 86.00 83 GLN A C 1
ATOM 683 O O . GLN A 1 83 ? 1.725 -0.734 21.269 1.00 86.00 83 GLN A O 1
ATOM 688 N N . LYS A 1 84 ? -0.145 -1.703 20.502 1.00 82.19 84 LYS A N 1
ATOM 689 C CA . LYS A 1 84 ? -1.028 -1.172 21.548 1.00 82.19 84 LYS A CA 1
ATOM 690 C C . LYS A 1 84 ? -1.841 -2.316 22.134 1.00 82.19 84 LYS A C 1
ATOM 692 O O . LYS A 1 84 ? -2.514 -3.023 21.404 1.00 82.19 84 LYS A O 1
ATOM 697 N N . ARG A 1 85 ? -1.769 -2.520 23.456 1.00 80.81 85 ARG A N 1
ATOM 698 C CA . ARG A 1 85 ? -2.544 -3.559 24.174 1.00 80.81 85 ARG A CA 1
ATOM 699 C C . ARG A 1 85 ? -2.431 -4.969 23.554 1.00 80.81 85 ARG A C 1
ATOM 701 O O . ARG A 1 85 ? -3.414 -5.688 23.483 1.00 80.81 85 ARG A O 1
ATOM 708 N N . LYS A 1 86 ? -1.219 -5.365 23.140 1.00 82.31 86 LYS A N 1
ATOM 709 C CA . LYS A 1 86 ? -0.902 -6.633 22.438 1.00 82.31 86 LYS A CA 1
ATOM 710 C C . LYS A 1 86 ? -1.419 -6.747 20.993 1.00 82.31 86 LYS A C 1
ATOM 712 O O . LYS A 1 86 ? -1.096 -7.732 20.337 1.00 82.31 86 LYS A O 1
ATOM 717 N N . GLU A 1 87 ? -2.093 -5.733 20.461 1.00 82.31 87 GLU A N 1
ATOM 718 C CA . GLU A 1 87 ? -2.513 -5.660 19.058 1.00 82.31 87 GLU A CA 1
ATOM 719 C C . GLU A 1 87 ? -1.531 -4.827 18.224 1.00 82.31 87 GLU A C 1
ATOM 721 O O . GLU A 1 87 ? -0.889 -3.890 18.716 1.00 82.31 87 GLU A O 1
ATOM 726 N N . TRP A 1 88 ? -1.397 -5.181 16.944 1.00 83.19 88 TRP A N 1
ATOM 727 C CA . TRP A 1 88 ? -0.561 -4.453 15.992 1.00 83.19 88 TRP A CA 1
ATOM 72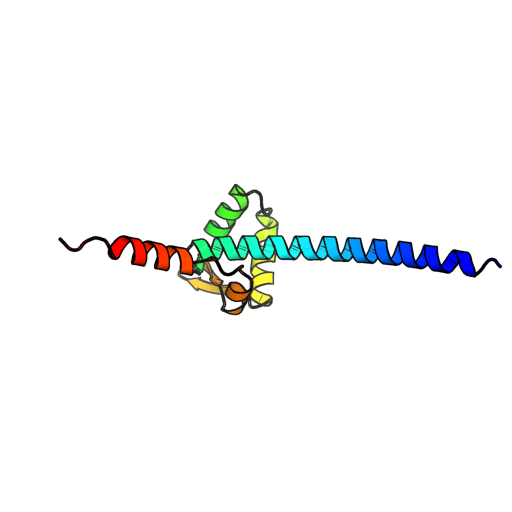8 C C . TRP A 1 88 ? -1.411 -3.462 15.204 1.00 83.19 88 TRP A C 1
ATOM 730 O O . TRP A 1 88 ? -2.185 -3.843 14.328 1.00 83.19 88 TRP A O 1
ATOM 740 N N . MET A 1 89 ? -1.199 -2.181 15.475 1.00 86.56 89 MET A N 1
ATOM 741 C CA . MET A 1 89 ? -1.799 -1.080 14.741 1.00 86.56 89 MET A CA 1
ATOM 742 C C . MET A 1 89 ? -0.858 -0.580 13.647 1.00 86.56 89 MET A C 1
ATOM 744 O O . MET A 1 89 ? 0.364 -0.566 13.806 1.00 86.56 89 MET A O 1
ATOM 748 N N . PHE A 1 90 ? -1.443 -0.129 12.542 1.00 87.75 90 PHE A N 1
ATOM 749 C CA . PHE A 1 90 ? -0.731 0.521 11.451 1.00 87.75 90 PHE A CA 1
ATOM 750 C C . PHE A 1 90 ? -1.254 1.945 11.288 1.00 87.75 90 PHE A C 1
ATOM 752 O O . PHE A 1 90 ? -2.449 2.149 11.073 1.00 87.75 90 PHE A O 1
ATOM 759 N N . SER A 1 91 ? -0.352 2.915 11.401 1.00 87.31 91 SER A N 1
ATOM 760 C CA . SER A 1 91 ? -0.624 4.342 11.238 1.00 87.31 91 SER A CA 1
ATOM 761 C C . SER A 1 91 ? -0.040 4.856 9.925 1.00 87.31 91 SER A C 1
ATOM 763 O O . SER A 1 91 ? 0.997 4.373 9.477 1.00 87.31 91 SER A O 1
ATOM 765 N N . LEU A 1 92 ? -0.691 5.821 9.283 1.00 87.50 92 LEU A N 1
ATOM 766 C CA . LEU A 1 92 ? -0.166 6.492 8.097 1.00 87.50 92 LEU A CA 1
ATOM 767 C C . LEU A 1 92 ? 0.914 7.500 8.478 1.00 87.50 92 LEU A C 1
ATOM 769 O O . LEU A 1 92 ? 0.667 8.427 9.246 1.00 87.50 92 LEU A O 1
ATOM 773 N N . THR A 1 93 ? 2.080 7.380 7.850 1.00 87.38 93 THR A N 1
ATOM 774 C CA . THR A 1 93 ? 3.113 8.416 7.923 1.00 87.38 93 THR A CA 1
ATOM 775 C C . THR A 1 93 ? 2.780 9.578 6.984 1.00 87.38 93 THR A C 1
ATOM 777 O O . THR A 1 93 ? 1.970 9.452 6.058 1.00 87.38 93 THR A O 1
ATOM 780 N N . GLU A 1 94 ? 3.480 10.702 7.141 1.00 82.12 94 GLU A N 1
ATOM 781 C CA . GLU A 1 94 ? 3.412 11.829 6.200 1.00 82.12 94 GLU A CA 1
ATOM 782 C C . GLU A 1 94 ? 3.713 11.407 4.749 1.00 82.12 94 GLU A C 1
ATOM 784 O O . GLU A 1 94 ? 3.071 11.869 3.802 1.00 82.12 94 GLU A O 1
ATOM 789 N N . ALA A 1 95 ? 4.643 10.466 4.552 1.00 82.94 95 ALA A N 1
ATOM 790 C CA . ALA A 1 95 ? 4.948 9.912 3.234 1.00 82.94 95 ALA A CA 1
ATOM 791 C C . ALA A 1 95 ? 3.786 9.070 2.672 1.00 82.94 95 ALA A C 1
ATOM 793 O O . ALA A 1 95 ? 3.449 9.185 1.490 1.00 82.94 95 ALA A O 1
ATOM 794 N N . GLY A 1 96 ? 3.127 8.269 3.517 1.00 82.94 96 GLY A N 1
ATOM 795 C CA . GLY A 1 96 ? 1.922 7.518 3.154 1.00 82.94 96 GLY A CA 1
ATOM 796 C C . GLY A 1 96 ? 0.765 8.431 2.745 1.00 82.94 96 GLY A C 1
ATOM 797 O O . GLY A 1 96 ? 0.113 8.188 1.725 1.00 82.94 96 GLY A O 1
ATOM 798 N N . LYS A 1 97 ? 0.561 9.530 3.479 1.00 81.31 97 LYS A N 1
ATOM 799 C CA . LYS A 1 97 ? -0.461 10.544 3.181 1.00 81.31 97 LYS A CA 1
ATOM 800 C C . LYS A 1 97 ? -0.214 11.241 1.842 1.00 81.31 97 LYS A C 1
ATOM 802 O O . LYS A 1 97 ? -1.150 11.395 1.062 1.00 81.31 97 LYS A O 1
ATOM 807 N N . LYS A 1 98 ? 1.040 11.571 1.510 1.00 80.88 98 LYS A N 1
ATOM 808 C CA . LYS A 1 98 ? 1.413 12.183 0.215 1.00 80.88 98 LYS A CA 1
ATOM 809 C C . LYS A 1 98 ? 1.120 11.296 -1.001 1.00 80.88 98 LYS A C 1
ATOM 811 O O . LYS A 1 98 ? 0.919 11.812 -2.099 1.00 80.88 98 LYS A O 1
ATOM 816 N N . LEU A 1 99 ? 1.099 9.971 -0.837 1.00 78.38 99 LEU A N 1
ATOM 817 C CA . LEU A 1 99 ? 0.773 9.032 -1.920 1.00 78.38 99 LEU A CA 1
ATOM 818 C C . LEU A 1 99 ? -0.727 8.903 -2.195 1.00 78.38 99 LEU A C 1
ATOM 820 O O . LEU A 1 99 ? -1.111 8.362 -3.246 1.00 78.38 99 LEU A O 1
ATOM 824 N N . LEU A 1 100 ? -1.568 9.369 -1.273 1.00 77.69 100 LEU A N 1
ATOM 825 C CA . LEU A 1 100 ? -2.997 9.465 -1.500 1.00 77.69 100 LEU A CA 1
ATOM 826 C C . LEU A 1 100 ? -3.265 10.649 -2.433 1.00 77.69 100 LEU A C 1
ATOM 828 O O . LEU A 1 100 ? -2.688 11.720 -2.247 1.00 77.69 100 LEU A O 1
ATOM 832 N N . PRO A 1 101 ? -4.128 10.489 -3.454 1.00 66.62 101 PRO A N 1
ATOM 833 C CA . PRO A 1 101 ? -4.612 11.657 -4.176 1.00 66.62 101 PRO A CA 1
ATOM 834 C C . PRO A 1 101 ? -5.217 12.601 -3.137 1.00 66.62 101 PRO A C 1
ATOM 836 O O . PRO A 1 101 ? -5.970 12.111 -2.292 1.00 66.62 101 PRO A O 1
ATOM 839 N N . LYS A 1 102 ? -4.871 13.899 -3.182 1.00 63.75 102 LYS A N 1
ATOM 840 C CA . LYS A 1 102 ? -5.473 14.935 -2.330 1.00 63.75 102 LYS A CA 1
ATOM 841 C C . LYS A 1 102 ? -6.986 14.738 -2.385 1.00 63.75 102 LYS A C 1
ATOM 843 O O . LYS A 1 102 ? -7.626 15.088 -3.376 1.00 63.75 102 LYS A O 1
ATOM 848 N N . GLN A 1 103 ? -7.556 14.074 -1.381 1.00 54.72 103 GLN A N 1
ATOM 849 C CA . GLN A 1 103 ? -8.997 14.009 -1.268 1.00 54.72 103 GLN A CA 1
ATOM 850 C C . GLN A 1 103 ? -9.389 15.447 -0.983 1.00 54.72 103 GLN A C 1
ATOM 852 O O . GLN A 1 103 ? -8.852 16.045 -0.053 1.00 54.72 103 GLN A O 1
ATOM 857 N N . LYS A 1 104 ? -10.227 15.995 -1.861 1.00 48.81 104 LYS A N 1
ATOM 858 C CA . LYS A 1 104 ? -10.813 17.334 -1.840 1.00 48.81 104 LYS A CA 1
ATOM 859 C C . LYS A 1 104 ? -11.567 17.583 -0.520 1.00 48.81 104 LYS A C 1
ATOM 861 O O . LYS A 1 104 ? -12.781 17.727 -0.520 1.00 48.81 104 LYS A O 1
ATOM 866 N N . LYS A 1 105 ? -10.862 17.616 0.615 1.00 49.75 105 LYS A N 1
ATOM 867 C CA . LYS A 1 105 ? -11.380 18.121 1.890 1.00 49.75 105 LYS A CA 1
ATOM 868 C C . LYS A 1 105 ? -11.675 19.622 1.792 1.00 49.75 105 LYS A C 1
ATOM 870 O O . LYS A 1 105 ? -12.486 20.106 2.565 1.00 49.75 105 LYS A O 1
ATOM 875 N N . GLU A 1 106 ? -11.119 20.310 0.791 1.00 48.53 106 GLU A N 1
ATOM 876 C CA . GLU A 1 106 ? -11.487 21.688 0.436 1.00 48.53 106 GLU A CA 1
ATOM 877 C C . GLU A 1 106 ? -12.960 21.821 0.010 1.00 48.53 106 GLU A C 1
ATOM 879 O O . GLU A 1 106 ? -13.598 22.783 0.406 1.00 48.53 106 GLU A O 1
ATOM 884 N N . ILE A 1 107 ? -13.565 20.837 -0.673 1.00 52.22 107 ILE A N 1
ATOM 885 C CA . ILE A 1 107 ? -14.956 20.982 -1.159 1.00 52.22 107 ILE A CA 1
ATOM 886 C C . ILE A 1 107 ? -15.990 20.798 -0.042 1.00 52.22 107 ILE A C 1
ATOM 888 O O . ILE A 1 107 ? -17.064 21.387 -0.099 1.00 52.22 107 ILE A O 1
ATOM 892 N N . ILE A 1 108 ? -15.685 20.002 0.986 1.00 55.34 108 ILE A N 1
ATOM 893 C CA . ILE A 1 108 ? -16.613 19.820 2.114 1.00 55.34 108 ILE A CA 1
ATOM 894 C C . ILE A 1 108 ? -16.581 21.059 3.015 1.00 55.34 108 ILE A C 1
ATOM 896 O O . ILE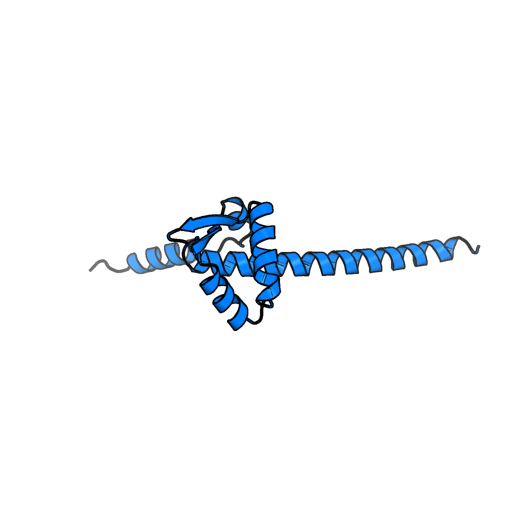 A 1 108 ? -17.636 21.520 3.433 1.00 55.34 108 ILE A O 1
ATOM 900 N N . LEU A 1 109 ? -15.399 21.649 3.238 1.00 55.38 109 LEU A N 1
ATOM 901 C CA . LEU A 1 109 ? -15.274 22.893 4.001 1.00 55.38 109 LEU A CA 1
ATOM 902 C C . LEU A 1 109 ? -15.900 24.090 3.263 1.00 55.38 109 LEU A C 1
ATOM 904 O O . LEU A 1 109 ? -16.565 24.905 3.893 1.00 55.38 109 LEU A O 1
ATOM 908 N N . GLU A 1 110 ? -15.743 24.177 1.939 1.00 52.69 110 GLU A N 1
ATOM 909 C CA . GLU A 1 110 ? -16.323 25.255 1.124 1.00 52.69 110 GL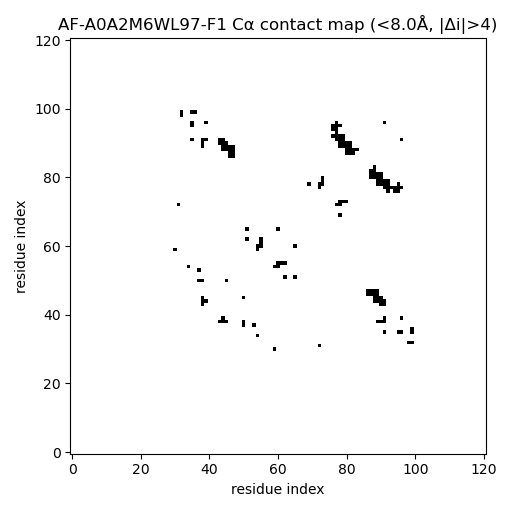U A CA 1
ATOM 910 C C . GLU A 1 110 ? -17.852 25.130 1.002 1.00 52.69 110 GLU A C 1
ATOM 912 O O . GLU A 1 110 ? -18.559 26.125 1.138 1.00 52.69 110 GLU A O 1
ATOM 917 N N . ALA A 1 111 ? -18.397 23.914 0.862 1.00 58.25 111 ALA A N 1
ATOM 918 C CA . ALA A 1 111 ? -19.845 23.686 0.887 1.00 58.25 111 ALA A CA 1
ATOM 919 C C . ALA A 1 111 ? -20.464 23.950 2.273 1.00 58.25 111 ALA A C 1
ATOM 921 O O . ALA A 1 111 ? -21.576 24.470 2.360 1.00 58.25 111 ALA A O 1
ATOM 922 N N . GLU A 1 112 ? -19.752 23.642 3.362 1.00 56.62 112 GLU A N 1
ATOM 923 C CA . GLU A 1 112 ? -20.211 23.937 4.723 1.00 56.62 112 GLU A CA 1
ATOM 924 C C . GLU A 1 112 ? -20.140 25.445 5.040 1.00 56.62 112 GLU A C 1
ATOM 926 O O . GLU A 1 112 ? -21.035 25.981 5.695 1.00 56.62 112 GLU A O 1
ATOM 931 N N . MET A 1 113 ? -19.136 26.158 4.514 1.00 58.22 113 MET A N 1
ATOM 932 C CA . MET A 1 113 ? -19.058 27.625 4.581 1.00 58.22 113 MET A CA 1
ATOM 933 C C . MET A 1 113 ? -20.132 28.310 3.720 1.00 58.22 113 MET A C 1
ATOM 935 O O . MET A 1 113 ? -20.727 29.289 4.166 1.00 58.22 113 MET A O 1
ATOM 939 N N . LEU A 1 114 ? -20.448 27.771 2.537 1.00 60.12 114 LEU A N 1
ATOM 940 C CA . LEU A 1 114 ? -21.535 28.262 1.678 1.00 60.12 114 LEU A CA 1
ATOM 941 C C . LEU A 1 114 ? -22.926 27.970 2.266 1.00 60.12 114 LEU A C 1
ATOM 943 O O . LEU A 1 114 ? -23.834 28.783 2.110 1.00 60.12 114 LEU A O 1
ATOM 947 N N . SER A 1 115 ? -23.095 26.861 2.997 1.00 60.38 115 SER A N 1
ATOM 948 C CA . SER A 1 115 ? -24.354 26.516 3.675 1.00 60.38 115 SER A CA 1
ATOM 949 C C . SER A 1 115 ? -24.609 27.328 4.952 1.00 60.38 115 SER A C 1
ATOM 951 O O . SER A 1 115 ? -25.764 27.467 5.342 1.00 60.38 115 SER A O 1
ATOM 953 N N . LYS A 1 116 ? -23.570 27.870 5.605 1.00 60.03 116 LYS A N 1
ATOM 954 C CA . LYS A 1 116 ? -23.695 28.721 6.810 1.00 60.03 116 LYS A CA 1
ATOM 955 C C . LYS A 1 116 ? -23.843 30.219 6.498 1.00 60.03 116 LYS A C 1
ATOM 957 O O . LYS A 1 116 ? -24.101 31.006 7.402 1.00 60.03 116 LYS A O 1
ATOM 962 N N . GLY A 1 117 ? -23.708 30.625 5.233 1.00 58.88 117 GLY A N 1
ATOM 963 C CA . GLY A 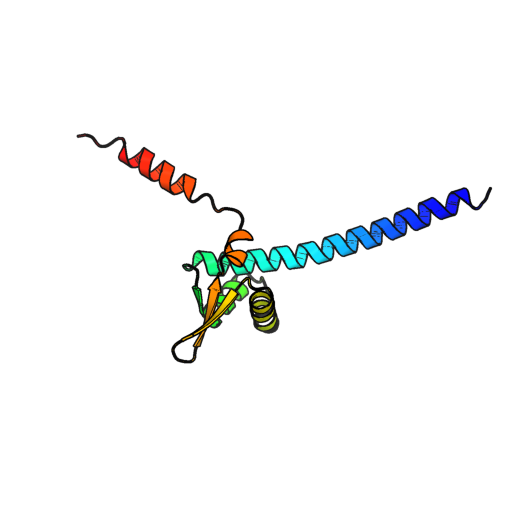1 117 ? -23.823 32.022 4.790 1.00 58.88 117 GLY A CA 1
ATOM 964 C C . GLY A 1 117 ? -25.249 32.519 4.503 1.00 58.88 117 GLY A C 1
ATOM 965 O O . GLY A 1 117 ? -25.414 33.690 4.176 1.00 58.88 117 GLY A O 1
ATOM 966 N N . GLY A 1 118 ? -26.268 31.656 4.605 1.00 56.94 118 GLY A N 1
ATOM 967 C CA . GLY A 1 118 ? -27.670 31.966 4.275 1.00 56.94 118 GLY A CA 1
ATOM 968 C C . GLY A 1 118 ? -28.623 32.086 5.469 1.00 56.94 118 GLY A C 1
ATOM 969 O O . GLY A 1 118 ? -29.819 32.270 5.266 1.00 56.94 118 GLY A O 1
ATOM 970 N N . GLU A 1 119 ? -28.127 31.985 6.704 1.00 56.38 119 GLU A N 1
ATOM 971 C CA . GLU A 1 119 ? -28.955 32.017 7.914 1.00 56.38 119 GLU A CA 1
ATOM 972 C C . GLU A 1 119 ? -28.605 33.248 8.761 1.00 56.38 119 GLU A C 1
ATOM 974 O O . GLU A 1 119 ? -27.953 33.181 9.797 1.00 56.38 119 GLU A O 1
ATOM 979 N N . LYS A 1 120 ? -29.018 34.415 8.258 1.00 57.31 120 LYS A N 1
ATOM 980 C CA . LYS A 1 120 ? -29.316 35.587 9.087 1.00 57.31 120 LYS A CA 1
ATOM 981 C C . LYS A 1 120 ? -30.802 35.892 8.948 1.00 57.31 120 LYS A C 1
ATOM 983 O O . LYS A 1 120 ? -31.210 36.788 8.211 1.00 57.31 120 LYS A O 1
ATOM 988 N N . ARG A 1 121 ? -31.596 35.065 9.622 1.00 58.69 121 ARG A N 1
ATOM 989 C CA . ARG A 1 121 ? -32.625 35.616 10.501 1.00 58.69 121 ARG A CA 1
ATOM 990 C C . ARG A 1 121 ? -31.945 36.007 11.804 1.00 58.69 121 ARG A C 1
ATOM 992 O O . ARG A 1 121 ? -31.002 35.280 12.186 1.00 58.69 121 ARG A O 1
#

Organism: NCBI:txid1974568

Foldseek 3Di:
DPVVPVVVVVVVVVVVVVVVVVVVVVLLLVLLQVLLVVCVVVPQKDFLVVSLVVCVVVVSDDSVCSVVSLVVCVVVVQWDWDQDPNTTMIGGDPVVVVSHDPPPPVVVVVVVVVVVPPDDD

Mean predicted aligned error: 13.01 Å

Sequence (121 aa):
MIIKYIIPIISIAGLFIFINWLRKSRKKLRLRRKILKIIFNFGDSMDKEKIAQSLATQKIIAPKDLMLFLWTMSTDGLLEKIQKRKEWMFSLTEAGKKLLPKQKKEIILEAEMLSKGGEKR

InterPro domains:
  IPR036390 Winged helix DNA-binding domain superfamily [SSF46785] (31-110)

Solvent-accessible surface area (backbone atoms only — not comparable to full-atom values): 6960 Å² total; per-residue (Å²): 130,70,72,77,64,53,57,60,54,55,51,52,54,51,51,51,53,50,51,52,51,53,55,57,52,52,55,57,52,53,53,52,44,52,54,50,49,54,36,50,76,62,71,40,43,38,44,52,67,61,51,47,52,59,33,48,76,66,68,72,52,57,75,82,55,43,59,59,50,53,49,52,36,31,76,70,51,27,29,43,82,44,81,53,97,94,40,57,30,42,29,60,29,75,60,30,55,68,65,41,75,84,72,67,62,65,56,59,54,50,52,52,54,61,65,63,72,75,72,83,124

Secondary structure (DSSP, 8-state):
--HHHHHHHHHHHHHHHHHHHHHHHHHHHHHHHHHHHHHHHTTSEEEHHHHHHHHHHTT-S-HHHHHHHHHHHHHTTSEEEEEETTEEEEEE-HHHHHTS----HHHHHHHHHHHSTT---

Nearest PDB structures (foldseek):
  1okr-assembly1_A  TM=7.054E-01  e=1.669E-03  Staphylococcus aureus
  2mh2-assembly1_A  TM=8.390E-01  e=6.317E-03  Mus musculus
  1sax-assembly1_A  TM=6.373E-01  e=2.178E-03  Staphylococcus aureus subsp. aureus N315
  1sd4-assembly1_B  TM=7.413E-01  e=1.959E-02  Staphylococcus aureus
  1xsd-assembly1_A-2  TM=7.152E-01  e=4.073E-02  Staphylococcus aureus

Radius of gyration: 22.28 Å; Cα contacts (8 Å, |Δi|>4): 84; chains: 1; bounding box: 54×50×72 Å

pLDDT: mean 75.02, std 11.14, range [48.53, 89.5]